Protein AF-A0A920FQA8-F1 (afdb_monomer_lite)

Sequence (94 aa):
MTVFRDQQFSSDMQNPIEKRIKDVLFLRDFQFAEDQGPNRHSIRPDQYLEINNFYTATVYEKGAEFIRMLSNYIGEKKFKKSTNFFLKNMMVKQ

Radius of gyration: 15.17 Å; chains: 1; bounding box: 36×28×40 Å

Structure (mmCIF, N/CA/C/O backbone):
data_AF-A0A920FQA8-F1
#
_entry.id   AF-A0A920FQA8-F1
#
loop_
_atom_site.group_PDB
_atom_site.id
_atom_site.type_symbol
_atom_site.label_atom_id
_atom_site.label_alt_id
_atom_site.label_comp_id
_atom_site.label_asym_id
_atom_site.label_entity_id
_atom_site.label_seq_id
_atom_site.pdbx_PDB_ins_code
_atom_site.Cartn_x
_atom_site.Cartn_y
_atom_site.Cartn_z
_atom_site.occupancy
_atom_site.B_iso_or_equiv
_atom_site.auth_seq_id
_atom_site.auth_comp_id
_atom_site.auth_asym_id
_atom_site.auth_atom_id
_atom_site.pdbx_PDB_model_num
ATOM 1 N N . MET A 1 1 ? 1.603 0.726 4.084 1.00 87.19 1 MET A N 1
ATOM 2 C CA . MET A 1 1 ? 0.703 1.367 5.080 1.00 87.19 1 MET A CA 1
ATOM 3 C C . MET A 1 1 ? 0.616 2.880 4.888 1.00 87.19 1 MET A C 1
ATOM 5 O O . MET A 1 1 ? -0.491 3.385 4.787 1.00 87.19 1 MET A O 1
ATOM 9 N N . THR A 1 2 ? 1.733 3.612 4.818 1.00 95.50 2 THR A N 1
ATOM 10 C CA . THR A 1 2 ? 1.717 5.084 4.676 1.00 95.50 2 THR A CA 1
ATOM 11 C C . THR A 1 2 ? 1.052 5.565 3.385 1.00 95.50 2 THR A C 1
ATOM 13 O O . THR A 1 2 ? 0.149 6.384 3.475 1.00 95.50 2 THR A O 1
ATOM 16 N N . VAL A 1 3 ? 1.389 4.988 2.223 1.00 97.88 3 VAL A N 1
ATOM 17 C CA . VAL A 1 3 ? 0.747 5.331 0.933 1.00 97.88 3 VAL A CA 1
ATOM 18 C C . VAL A 1 3 ? -0.770 5.145 0.988 1.00 97.88 3 VAL A C 1
ATOM 20 O O . VAL A 1 3 ? -1.510 6.050 0.636 1.00 97.88 3 VAL A O 1
ATOM 23 N N . PHE A 1 4 ? -1.261 4.033 1.547 1.00 97.62 4 PHE A N 1
ATOM 24 C CA . PHE A 1 4 ? -2.702 3.839 1.746 1.00 97.62 4 PHE A CA 1
ATOM 25 C C . PHE A 1 4 ? -3.338 4.960 2.588 1.00 97.62 4 PHE A C 1
ATOM 27 O O . PHE A 1 4 ? -4.422 5.431 2.259 1.00 97.62 4 PHE A O 1
ATOM 34 N N . ARG A 1 5 ? -2.675 5.418 3.660 1.00 96.19 5 ARG A N 1
ATOM 35 C CA . ARG A 1 5 ? -3.187 6.527 4.487 1.00 96.19 5 ARG A CA 1
ATOM 36 C C . ARG A 1 5 ? -3.205 7.844 3.726 1.00 96.19 5 ARG A C 1
ATOM 38 O O . ARG A 1 5 ? -4.171 8.578 3.872 1.00 96.19 5 ARG A O 1
ATOM 45 N N . ASP A 1 6 ? -2.176 8.120 2.934 1.00 97.62 6 ASP A N 1
ATOM 46 C CA . ASP A 1 6 ? -2.125 9.307 2.079 1.00 97.62 6 ASP A CA 1
ATOM 47 C C . ASP A 1 6 ? -3.216 9.278 0.997 1.00 97.62 6 ASP A C 1
ATOM 49 O O . ASP A 1 6 ? -3.910 10.268 0.783 1.00 97.62 6 ASP A O 1
ATOM 53 N N . GLN A 1 7 ? -3.468 8.1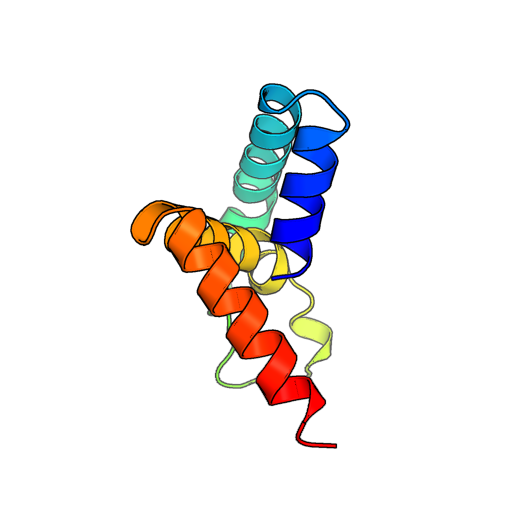11 0.395 1.00 97.88 7 GLN A N 1
ATOM 54 C CA . GLN A 1 7 ? -4.574 7.922 -0.542 1.00 97.88 7 GLN A CA 1
ATOM 55 C C . GLN A 1 7 ? -5.934 8.178 0.124 1.00 97.88 7 GLN A C 1
ATOM 57 O O . GLN A 1 7 ? -6.793 8.810 -0.483 1.00 97.88 7 GLN A O 1
ATOM 62 N N . GLN A 1 8 ? -6.150 7.702 1.358 1.00 96.62 8 GLN A N 1
ATOM 63 C CA . GLN A 1 8 ? -7.377 7.990 2.117 1.00 96.62 8 GLN A CA 1
ATOM 64 C C . GLN A 1 8 ? -7.487 9.472 2.483 1.00 96.62 8 GLN A C 1
ATOM 66 O O . GLN A 1 8 ? -8.510 10.080 2.205 1.00 96.62 8 GLN A O 1
ATOM 71 N N . PHE A 1 9 ? -6.416 10.078 2.994 1.00 97.06 9 PHE A N 1
ATOM 72 C CA . PHE A 1 9 ? -6.386 11.506 3.298 1.00 97.06 9 PHE A CA 1
ATOM 73 C C . PHE A 1 9 ? -6.696 12.362 2.062 1.00 97.06 9 PHE A C 1
ATOM 75 O O . PHE A 1 9 ? -7.571 13.219 2.105 1.00 97.06 9 PHE A O 1
ATOM 82 N N . SER A 1 10 ? -6.038 12.089 0.936 1.00 97.56 10 SER A N 1
ATOM 83 C CA . SER A 1 10 ? -6.286 12.781 -0.332 1.00 97.56 10 SER A CA 1
ATOM 84 C C . SER A 1 10 ? -7.720 12.578 -0.824 1.00 97.56 10 SER A C 1
ATOM 86 O O . SER A 1 10 ? -8.333 13.511 -1.328 1.00 97.56 10 SER A O 1
ATOM 88 N N . SER A 1 11 ? -8.266 11.370 -0.659 1.00 97.19 11 SER A N 1
ATOM 89 C CA . SER A 1 11 ? -9.656 11.047 -0.992 1.00 97.19 11 SER A CA 1
ATOM 90 C C . SER A 1 11 ? -10.658 11.825 -0.132 1.00 97.19 11 SER A C 1
ATOM 92 O O . SER A 1 11 ? -11.716 12.180 -0.641 1.00 97.19 11 SER A O 1
ATOM 94 N N . ASP A 1 12 ? -10.332 12.090 1.137 1.00 96.75 12 ASP A N 1
ATOM 95 C CA . ASP A 1 12 ? -11.168 12.863 2.063 1.00 96.75 12 ASP A CA 1
ATOM 96 C C . ASP A 1 12 ? -11.061 14.379 1.818 1.00 96.75 12 ASP A C 1
ATOM 98 O O . ASP A 1 12 ? -12.030 15.110 2.007 1.00 96.75 12 ASP A O 1
ATOM 102 N N . MET A 1 13 ? -9.882 14.864 1.414 1.00 97.50 13 MET A N 1
ATOM 103 C CA . MET A 1 13 ? -9.626 16.290 1.153 1.00 97.50 13 MET A CA 1
ATOM 104 C C . MET A 1 13 ? -10.068 16.746 -0.242 1.00 97.50 13 MET A C 1
ATOM 106 O O . MET A 1 13 ? -10.219 17.944 -0.482 1.00 97.50 13 MET A O 1
ATOM 110 N N . GLN A 1 14 ? -10.207 15.815 -1.183 1.00 93.81 14 GLN A N 1
ATOM 111 C CA . GLN A 1 14 ? -10.500 16.095 -2.588 1.00 93.81 14 GLN A CA 1
ATOM 112 C C . GLN A 1 14 ? -11.692 15.255 -3.065 1.00 93.81 14 GLN A C 1
ATOM 114 O O . GLN A 1 14 ? -12.582 14.905 -2.294 1.00 93.81 14 GLN A O 1
ATOM 119 N N . ASN A 1 15 ? -11.747 14.953 -4.365 1.00 96.94 15 ASN A N 1
ATOM 120 C CA . ASN A 1 15 ? -12.758 14.073 -4.922 1.00 96.94 15 ASN A CA 1
ATOM 121 C C . ASN A 1 15 ? -12.329 12.595 -4.772 1.00 96.94 15 ASN A C 1
ATOM 123 O O . ASN A 1 15 ? -11.321 12.190 -5.366 1.00 96.94 15 ASN A O 1
ATOM 127 N N . PRO A 1 16 ? -13.100 11.761 -4.051 1.00 96.62 16 PRO A N 1
ATOM 128 C CA . PRO A 1 16 ? -12.735 10.369 -3.792 1.00 96.62 16 PRO A CA 1
ATOM 129 C C . PRO A 1 16 ? -12.711 9.501 -5.059 1.00 96.62 16 PRO A C 1
ATOM 131 O O . PRO A 1 16 ? -11.883 8.597 -5.184 1.00 96.62 16 PRO A O 1
ATOM 134 N N . ILE A 1 17 ? -13.597 9.781 -6.021 1.00 97.94 17 ILE A N 1
ATOM 135 C CA . ILE A 1 17 ? -13.683 9.036 -7.283 1.00 97.94 17 ILE A CA 1
ATOM 136 C C . ILE A 1 17 ? -12.464 9.354 -8.146 1.00 97.94 17 ILE A C 1
ATOM 138 O O . ILE A 1 17 ? -11.798 8.442 -8.632 1.00 97.94 17 ILE A O 1
ATOM 142 N N . GLU A 1 18 ? -12.138 10.637 -8.297 1.00 97.88 18 GLU A N 1
ATOM 143 C CA . GLU A 1 18 ? -10.984 11.069 -9.084 1.00 97.88 18 GLU A CA 1
ATOM 144 C C . GLU A 1 18 ? -9.675 10.524 -8.504 1.00 97.88 18 GLU A C 1
ATOM 146 O O . GLU A 1 18 ? -8.865 9.956 -9.241 1.00 97.88 18 GLU A O 1
ATOM 151 N N . LYS A 1 19 ? -9.485 10.630 -7.180 1.00 97.44 19 LYS A N 1
ATOM 152 C CA . LYS A 1 19 ? -8.302 10.080 -6.510 1.00 97.44 19 LYS A CA 1
ATOM 153 C C . LYS A 1 19 ? -8.186 8.579 -6.761 1.00 97.44 19 LYS A C 1
ATOM 155 O O . LYS A 1 19 ? -7.122 8.108 -7.163 1.00 97.44 19 LYS A O 1
ATOM 160 N N . ARG A 1 20 ? -9.288 7.833 -6.615 1.00 98.06 20 ARG A N 1
ATOM 161 C CA . ARG A 1 20 ? -9.273 6.388 -6.854 1.00 98.06 20 ARG A CA 1
ATOM 162 C C . ARG A 1 20 ? -8.944 6.037 -8.305 1.00 98.06 20 ARG A C 1
ATOM 164 O O . ARG A 1 20 ? -8.186 5.095 -8.523 1.00 98.06 20 ARG A O 1
ATOM 171 N N . ILE A 1 21 ? -9.484 6.771 -9.280 1.00 98.31 21 ILE A N 1
ATOM 172 C CA . ILE A 1 21 ? -9.173 6.563 -10.702 1.00 98.31 21 ILE A CA 1
ATOM 173 C C . ILE A 1 21 ? -7.679 6.778 -10.953 1.00 98.31 21 ILE A C 1
ATOM 175 O O . ILE A 1 21 ? -7.047 5.915 -11.558 1.00 98.31 21 ILE A O 1
ATOM 179 N N . LYS A 1 22 ? -7.102 7.876 -10.449 1.00 98.00 22 LYS A N 1
ATOM 180 C CA . LYS A 1 22 ? -5.670 8.175 -10.611 1.00 98.00 22 LYS A CA 1
ATOM 181 C C . LYS A 1 22 ? -4.781 7.074 -10.032 1.00 98.00 22 LYS A C 1
ATOM 183 O O . LYS A 1 22 ? -3.867 6.627 -10.716 1.00 98.00 22 LYS A O 1
ATOM 188 N N . ASP A 1 23 ? -5.090 6.594 -8.828 1.00 98.00 23 ASP A N 1
ATOM 189 C CA . ASP A 1 23 ? -4.324 5.519 -8.181 1.00 98.00 23 ASP A CA 1
ATOM 190 C C . ASP A 1 23 ? -4.370 4.215 -8.996 1.00 98.00 23 ASP A C 1
ATOM 192 O O . ASP A 1 23 ? -3.351 3.552 -9.184 1.00 98.00 23 ASP A O 1
ATOM 196 N N . VAL A 1 24 ? -5.547 3.851 -9.523 1.00 98.31 24 VAL A N 1
ATOM 197 C CA . VAL A 1 24 ? -5.712 2.634 -10.338 1.00 98.31 24 VAL A CA 1
ATOM 198 C C . VAL A 1 24 ? -5.011 2.754 -11.688 1.00 98.31 24 VAL A C 1
ATOM 200 O O . VAL A 1 24 ? -4.420 1.774 -12.141 1.00 98.31 24 VAL A O 1
ATOM 203 N N . LEU A 1 25 ? -5.078 3.919 -12.338 1.00 98.38 25 LEU A N 1
ATOM 204 C CA . LEU A 1 25 ? -4.369 4.158 -13.596 1.00 98.38 25 LEU A CA 1
ATOM 205 C C . LEU A 1 25 ? -2.859 4.044 -13.389 1.00 98.38 25 LEU A C 1
ATOM 207 O O . LEU A 1 25 ? -2.216 3.273 -14.090 1.00 98.38 25 LEU A O 1
ATOM 211 N N . PHE A 1 26 ? -2.316 4.690 -12.354 1.00 97.56 26 PHE A N 1
ATOM 212 C CA . PHE A 1 26 ? -0.891 4.588 -12.040 1.00 97.56 26 PHE A CA 1
ATOM 213 C C . PHE A 1 26 ? -0.455 3.137 -11.776 1.00 97.56 26 PHE A C 1
ATOM 215 O O . PHE A 1 26 ? 0.564 2.683 -12.297 1.00 97.56 26 PHE A O 1
ATOM 222 N N . LEU A 1 27 ? -1.245 2.375 -11.011 1.00 97.75 27 LEU A N 1
ATOM 223 C CA . LEU A 1 27 ? -0.969 0.959 -10.762 1.00 97.75 27 LEU A CA 1
ATOM 224 C C . LEU A 1 27 ? -0.932 0.147 -12.070 1.00 97.75 27 LEU A C 1
ATOM 226 O O . LEU A 1 27 ? -0.047 -0.685 -12.262 1.00 97.75 27 LEU A O 1
ATOM 230 N N . ARG A 1 28 ? -1.875 0.394 -12.982 1.00 98.00 28 ARG A N 1
ATOM 231 C CA . ARG A 1 28 ? -1.941 -0.297 -14.276 1.00 98.00 28 ARG A CA 1
ATOM 232 C C . ARG A 1 28 ? -0.798 0.078 -15.211 1.00 98.00 28 ARG A C 1
ATOM 234 O O . ARG A 1 28 ? -0.276 -0.805 -15.882 1.00 98.00 28 ARG A O 1
ATOM 241 N N . ASP A 1 29 ? -0.418 1.348 -15.243 1.00 97.12 29 ASP A N 1
ATOM 242 C CA . ASP A 1 29 ? 0.582 1.848 -16.186 1.00 97.12 29 ASP A CA 1
ATOM 243 C C . ASP A 1 29 ? 2.005 1.478 -15.751 1.00 97.12 29 ASP A C 1
ATOM 245 O O . ASP A 1 29 ? 2.824 1.073 -16.574 1.00 97.12 29 ASP A O 1
ATOM 249 N N . PHE A 1 30 ? 2.298 1.570 -14.450 1.00 96.81 30 PHE A N 1
ATOM 250 C CA . PHE A 1 30 ? 3.657 1.390 -13.935 1.00 96.81 30 PHE A CA 1
ATOM 251 C C . PHE A 1 30 ? 3.837 0.069 -13.196 1.00 96.81 30 PHE A C 1
ATOM 253 O O . PHE A 1 30 ? 4.748 -0.703 -13.494 1.00 96.81 30 PHE A O 1
ATOM 260 N N . GLN A 1 31 ? 2.963 -0.221 -12.233 1.00 97.94 31 GLN A N 1
ATOM 261 C CA . GLN A 1 31 ? 3.169 -1.364 -11.349 1.00 97.94 31 GLN A CA 1
ATOM 262 C C . GLN A 1 31 ? 2.946 -2.696 -12.079 1.00 97.94 31 GLN A C 1
ATOM 264 O O . GLN A 1 31 ? 3.721 -3.629 -11.890 1.00 97.94 31 GLN A O 1
ATOM 269 N N . PHE A 1 32 ? 1.944 -2.793 -12.958 1.00 98.06 32 PHE A N 1
ATOM 270 C CA . PHE A 1 32 ? 1.699 -4.033 -13.709 1.00 98.06 32 PHE A CA 1
ATOM 271 C C . PHE A 1 32 ? 2.833 -4.354 -14.686 1.00 98.06 32 PHE A C 1
ATOM 273 O O . PHE A 1 32 ? 3.172 -5.525 -14.852 1.00 98.06 32 PHE A O 1
ATOM 280 N N . ALA A 1 33 ? 3.441 -3.335 -15.299 1.00 97.00 33 ALA A N 1
ATOM 281 C CA . ALA A 1 33 ? 4.613 -3.519 -16.146 1.00 97.00 33 ALA A CA 1
ATOM 282 C C . ALA A 1 33 ? 5.811 -4.053 -15.337 1.00 97.00 33 ALA A C 1
ATOM 284 O O . ALA 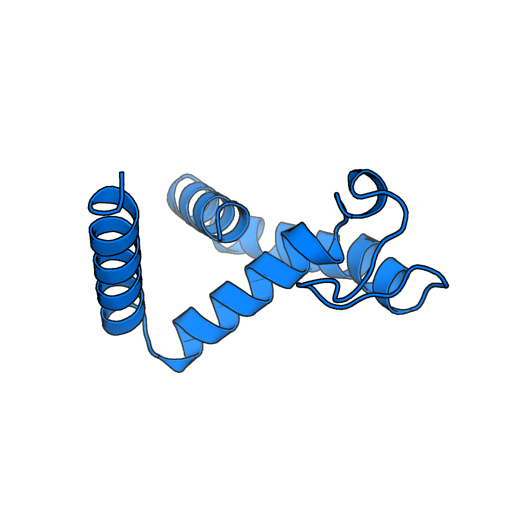A 1 33 ? 6.492 -4.976 -15.781 1.00 97.00 33 ALA A O 1
ATOM 285 N N . GLU A 1 34 ? 6.032 -3.530 -14.126 1.00 96.31 34 GLU A N 1
ATOM 286 C CA . GLU A 1 34 ? 7.082 -4.002 -13.213 1.00 96.31 34 GLU A CA 1
ATOM 287 C C . GLU A 1 34 ? 6.869 -5.466 -12.785 1.00 96.31 34 GLU A C 1
ATOM 289 O O . GLU A 1 34 ? 7.794 -6.274 -12.866 1.00 96.31 34 GLU A O 1
ATOM 294 N N . ASP A 1 35 ? 5.639 -5.837 -12.415 1.00 96.88 35 ASP A N 1
ATOM 295 C CA . ASP A 1 35 ? 5.267 -7.209 -12.028 1.00 96.88 35 ASP A CA 1
ATOM 296 C C . ASP A 1 35 ? 5.427 -8.233 -13.168 1.00 96.88 35 ASP A C 1
ATOM 298 O O . ASP A 1 35 ? 5.598 -9.429 -12.915 1.00 96.88 35 ASP A O 1
ATOM 302 N N . GLN A 1 36 ? 5.355 -7.786 -14.423 1.00 97.00 36 GLN A N 1
ATOM 303 C CA . GLN A 1 36 ? 5.562 -8.620 -15.613 1.00 97.00 36 GLN A CA 1
ATOM 304 C C . GLN A 1 36 ? 7.015 -8.586 -16.111 1.00 97.00 36 GLN A C 1
ATOM 306 O O . GLN A 1 36 ? 7.377 -9.320 -17.032 1.00 97.00 36 GLN A O 1
ATOM 311 N N . GLY A 1 37 ? 7.855 -7.752 -15.500 1.00 93.50 37 GLY A N 1
ATOM 312 C CA . GLY A 1 37 ? 9.231 -7.531 -15.903 1.00 93.50 37 GLY A CA 1
ATOM 313 C C . GLY A 1 37 ? 10.247 -8.499 -15.279 1.00 93.50 37 GLY A C 1
ATOM 314 O O . GLY A 1 37 ? 9.919 -9.384 -14.476 1.00 93.50 37 GLY A O 1
ATOM 315 N N . PRO A 1 38 ? 11.535 -8.321 -15.623 1.00 92.69 38 PRO A N 1
ATOM 316 C CA . PRO A 1 38 ? 12.637 -9.068 -15.016 1.00 92.69 38 PRO A CA 1
ATOM 317 C C . PRO A 1 38 ? 12.835 -8.726 -13.531 1.00 92.69 38 PRO A C 1
ATOM 319 O O . PRO A 1 38 ? 13.296 -9.575 -12.776 1.00 92.69 38 PRO A O 1
ATOM 322 N N . ASN A 1 39 ? 12.427 -7.525 -13.108 1.00 88.38 39 ASN A N 1
ATOM 323 C CA . ASN A 1 39 ? 12.520 -7.046 -11.727 1.00 88.38 39 ASN A CA 1
ATOM 324 C C . ASN A 1 39 ? 11.266 -7.357 -10.894 1.00 88.38 39 ASN A C 1
ATOM 326 O O . ASN A 1 39 ? 11.057 -6.737 -9.856 1.00 88.38 39 ASN A O 1
ATOM 330 N N . ARG A 1 40 ? 10.412 -8.293 -11.326 1.00 93.75 40 ARG A N 1
ATOM 331 C CA . ARG A 1 40 ? 9.227 -8.682 -10.552 1.00 93.75 40 ARG A CA 1
ATOM 332 C C . ARG A 1 40 ? 9.629 -9.203 -9.171 1.00 93.75 40 ARG A C 1
ATOM 334 O O . ARG A 1 40 ? 10.522 -10.043 -9.043 1.00 93.75 40 ARG A O 1
ATOM 341 N N . HIS A 1 41 ? 8.938 -8.747 -8.136 1.00 94.81 41 HIS A N 1
ATOM 342 C CA . HIS A 1 41 ? 9.182 -9.181 -6.764 1.00 94.81 41 HIS A CA 1
ATOM 343 C C . HIS A 1 41 ? 7.894 -9.110 -5.930 1.00 94.81 41 HIS A C 1
ATOM 345 O O . HIS A 1 41 ? 6.887 -8.536 -6.338 1.00 94.81 41 HIS A O 1
ATOM 351 N N . SER A 1 42 ? 7.887 -9.721 -4.745 1.00 95.12 42 SER A N 1
ATOM 352 C CA . SER A 1 42 ? 6.770 -9.591 -3.801 1.00 95.12 42 SER A CA 1
ATOM 353 C C . SER A 1 42 ? 6.766 -8.200 -3.145 1.00 95.12 42 SER A C 1
ATOM 355 O O . SER A 1 42 ? 7.794 -7.526 -3.075 1.00 95.12 42 SER A O 1
ATOM 357 N N . ILE A 1 43 ? 5.619 -7.763 -2.606 1.00 95.12 43 ILE A N 1
ATOM 358 C CA . ILE A 1 43 ? 5.511 -6.486 -1.863 1.00 95.12 43 ILE A CA 1
ATOM 359 C C . ILE A 1 43 ? 6.402 -6.442 -0.608 1.00 95.12 43 ILE A C 1
ATOM 361 O O . ILE A 1 43 ? 6.692 -5.370 -0.084 1.00 95.12 43 ILE A O 1
ATOM 365 N N . ARG A 1 44 ? 6.816 -7.616 -0.118 1.00 94.25 44 ARG A N 1
ATOM 366 C CA . ARG A 1 44 ? 7.806 -7.801 0.940 1.00 94.25 44 ARG A CA 1
ATOM 367 C C . ARG A 1 44 ? 8.916 -8.700 0.381 1.00 94.25 44 ARG A C 1
ATOM 369 O O . ARG A 1 44 ? 8.793 -9.916 0.531 1.00 94.25 44 ARG A O 1
ATOM 376 N N . PRO A 1 45 ? 9.941 -8.121 -0.267 1.00 89.62 45 PRO A N 1
ATOM 377 C CA . PRO A 1 45 ? 11.023 -8.882 -0.880 1.00 89.62 45 PRO A CA 1
ATOM 378 C C . PRO A 1 45 ? 11.693 -9.799 0.143 1.00 89.62 45 PRO A C 1
ATOM 380 O O . PRO A 1 45 ? 12.024 -9.358 1.243 1.00 89.62 45 PRO A O 1
ATOM 383 N N . ASP A 1 46 ? 11.890 -11.067 -0.213 1.00 84.50 46 ASP A N 1
ATOM 384 C CA . ASP A 1 46 ? 12.521 -12.034 0.691 1.00 84.50 46 ASP A CA 1
ATOM 385 C C . ASP A 1 46 ? 14.059 -11.940 0.649 1.00 84.50 46 ASP A C 1
ATOM 387 O O . ASP A 1 46 ? 14.721 -12.267 1.633 1.00 84.50 46 ASP A O 1
ATOM 391 N N . GLN A 1 47 ? 14.633 -11.475 -0.470 1.00 81.81 47 GLN A N 1
ATOM 392 C CA . GLN A 1 47 ? 16.077 -11.317 -0.677 1.00 81.81 47 GLN A CA 1
ATOM 393 C C . GLN A 1 47 ? 16.379 -10.119 -1.585 1.00 81.81 47 GLN A C 1
ATOM 395 O O . GLN A 1 47 ? 15.658 -9.865 -2.549 1.00 81.81 47 GLN A O 1
ATOM 400 N N . TYR A 1 48 ? 17.466 -9.405 -1.294 1.00 82.81 48 TYR A N 1
ATOM 401 C CA . TYR A 1 48 ? 17.978 -8.309 -2.114 1.00 82.81 48 TYR A CA 1
ATOM 402 C C . TYR A 1 48 ? 19.494 -8.180 -1.951 1.00 82.81 48 TYR A C 1
ATOM 404 O O . TYR A 1 48 ? 20.026 -8.406 -0.866 1.00 82.81 48 TYR A O 1
ATOM 412 N N . LEU A 1 49 ? 20.185 -7.803 -3.030 1.00 83.56 49 LEU A N 1
ATOM 413 C CA . LEU A 1 49 ? 21.605 -7.432 -2.975 1.00 83.56 49 LEU A CA 1
ATOM 414 C C . LEU A 1 49 ? 21.774 -5.973 -2.539 1.00 83.56 49 LEU A C 1
ATOM 416 O O . LEU A 1 49 ? 22.641 -5.660 -1.731 1.00 83.56 49 LEU A O 1
ATOM 420 N N . GLU A 1 50 ? 20.902 -5.091 -3.028 1.00 90.44 50 GLU A N 1
ATOM 421 C CA . GLU A 1 50 ? 20.897 -3.670 -2.694 1.00 90.44 50 GLU A CA 1
ATOM 422 C C . GLU A 1 50 ? 19.466 -3.213 -2.390 1.00 90.44 50 GLU A C 1
ATOM 424 O O . GLU A 1 50 ? 18.570 -3.346 -3.224 1.00 90.44 50 GLU A O 1
ATOM 429 N N . ILE A 1 51 ? 19.252 -2.668 -1.188 1.00 89.06 51 ILE A N 1
ATOM 430 C CA . ILE A 1 51 ? 17.923 -2.251 -0.711 1.00 89.06 51 ILE A CA 1
ATOM 431 C C . ILE A 1 51 ? 17.345 -1.081 -1.518 1.00 89.06 51 ILE A C 1
ATOM 433 O O . ILE A 1 51 ? 16.130 -0.973 -1.669 1.00 89.06 51 ILE A O 1
ATOM 437 N N . ASN A 1 52 ? 18.206 -0.232 -2.084 1.00 91.00 52 ASN A N 1
ATOM 438 C CA . ASN A 1 52 ? 17.787 0.941 -2.850 1.00 91.00 52 ASN A CA 1
ATOM 439 C C . ASN A 1 52 ? 17.005 0.573 -4.119 1.00 91.00 52 ASN A C 1
ATOM 441 O O . ASN A 1 52 ? 16.178 1.354 -4.580 1.00 91.00 52 ASN A O 1
ATOM 445 N N . ASN A 1 53 ? 17.188 -0.644 -4.635 1.00 90.00 53 ASN A N 1
ATOM 446 C CA . ASN A 1 53 ? 16.459 -1.131 -5.804 1.00 90.00 53 ASN A CA 1
ATOM 447 C C . ASN A 1 53 ? 15.004 -1.523 -5.497 1.00 90.00 53 ASN A C 1
ATOM 449 O O . ASN A 1 53 ? 14.274 -1.880 -6.414 1.00 90.00 53 ASN A O 1
ATOM 453 N N . PHE A 1 54 ? 14.572 -1.457 -4.232 1.00 92.50 54 PHE A N 1
ATOM 454 C CA . PHE A 1 54 ? 13.228 -1.853 -3.793 1.00 92.50 54 PHE A CA 1
ATOM 455 C C . PHE A 1 54 ? 12.353 -0.672 -3.359 1.00 92.50 54 PHE A C 1
ATOM 457 O O . PHE A 1 54 ? 11.273 -0.864 -2.799 1.00 92.50 54 PHE A O 1
A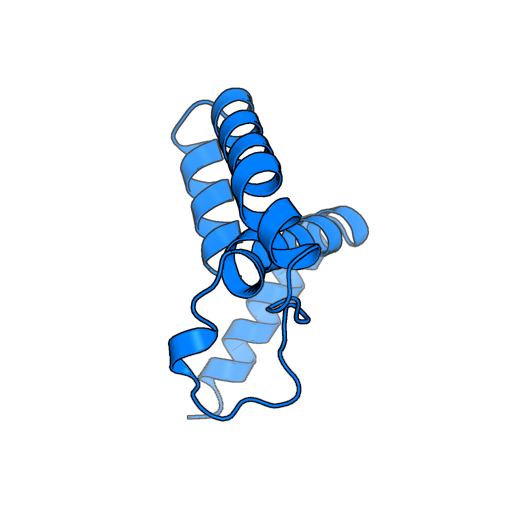TOM 464 N N . TYR A 1 55 ? 12.767 0.556 -3.679 1.00 92.69 55 TYR A N 1
ATOM 465 C CA . TYR A 1 55 ? 11.885 1.724 -3.651 1.00 92.69 55 TYR A CA 1
ATOM 466 C C . TYR A 1 55 ? 11.001 1.755 -4.910 1.00 92.69 55 TYR A C 1
ATOM 468 O O . TYR A 1 55 ? 11.122 2.641 -5.751 1.00 92.69 55 TYR A O 1
ATOM 476 N N . THR A 1 56 ? 10.139 0.748 -5.061 1.00 95.88 56 THR A N 1
ATOM 477 C CA . THR A 1 56 ? 9.427 0.449 -6.315 1.00 95.88 56 THR A CA 1
ATOM 478 C C . THR A 1 56 ? 7.912 0.604 -6.211 1.00 95.88 56 THR A C 1
ATOM 480 O O . THR A 1 56 ? 7.335 0.613 -5.117 1.00 95.88 56 THR A O 1
ATOM 483 N N . ALA A 1 57 ? 7.236 0.667 -7.364 1.00 96.75 57 ALA A N 1
ATOM 484 C CA . ALA A 1 57 ? 5.775 0.735 -7.422 1.00 96.75 57 ALA A CA 1
ATOM 485 C C . ALA A 1 57 ? 5.120 -0.500 -6.774 1.00 96.75 57 ALA A C 1
ATOM 487 O O . ALA A 1 57 ? 4.050 -0.402 -6.170 1.00 96.75 57 ALA A O 1
ATOM 488 N N . THR A 1 58 ? 5.780 -1.657 -6.824 1.00 97.31 58 THR A N 1
ATOM 489 C CA . THR A 1 58 ? 5.318 -2.872 -6.150 1.00 97.31 58 THR A CA 1
ATOM 490 C C . THR A 1 58 ? 5.342 -2.743 -4.624 1.00 97.31 58 THR A C 1
ATOM 492 O O . THR A 1 58 ? 4.365 -3.113 -3.968 1.00 97.31 58 THR A O 1
ATOM 495 N N . VAL A 1 59 ? 6.401 -2.186 -4.023 1.00 97.06 59 VAL A N 1
ATOM 496 C CA . VAL A 1 59 ? 6.445 -1.997 -2.557 1.00 97.06 59 VAL A CA 1
ATOM 497 C C . VAL A 1 59 ? 5.448 -0.926 -2.107 1.00 97.06 59 VAL A C 1
ATOM 499 O O . VAL A 1 59 ? 4.761 -1.100 -1.095 1.00 97.06 59 VAL A O 1
ATOM 502 N N . TYR A 1 60 ? 5.333 0.166 -2.863 1.00 97.25 60 TYR A N 1
ATOM 503 C CA . TYR A 1 60 ? 4.521 1.316 -2.473 1.00 97.25 60 TYR A CA 1
ATOM 504 C C . TYR A 1 60 ? 3.047 1.185 -2.864 1.00 97.25 60 TYR A C 1
ATOM 506 O O . TYR A 1 60 ? 2.186 1.106 -1.982 1.00 97.25 60 TYR A O 1
ATOM 514 N N . GLU A 1 61 ? 2.748 1.127 -4.160 1.00 97.94 61 GLU A N 1
ATOM 515 C CA . GLU A 1 61 ? 1.381 1.214 -4.683 1.00 97.94 61 GLU A CA 1
ATOM 516 C C . GLU A 1 61 ? 0.637 -0.112 -4.550 1.00 97.94 61 GLU A C 1
ATOM 518 O O . GLU A 1 61 ? -0.437 -0.171 -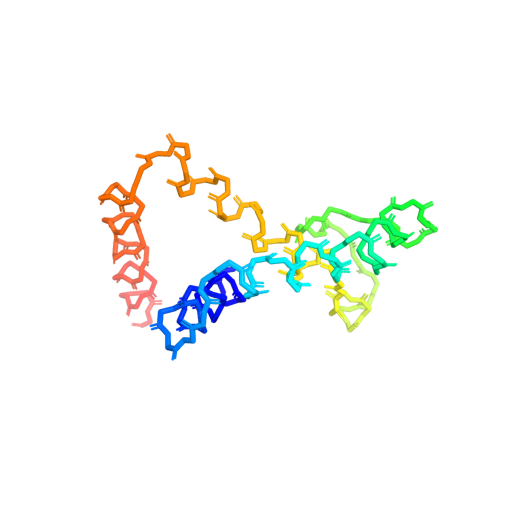3.948 1.00 97.94 61 GLU A O 1
ATOM 523 N N . LYS A 1 62 ? 1.239 -1.223 -4.991 1.00 98.25 62 LYS A N 1
ATOM 524 C CA . LYS A 1 62 ? 0.636 -2.550 -4.774 1.00 98.25 62 LYS A CA 1
ATOM 525 C C . LYS A 1 62 ? 0.591 -2.907 -3.289 1.00 98.25 62 LYS A C 1
ATOM 527 O O . LYS A 1 62 ? -0.386 -3.492 -2.819 1.00 98.25 62 LYS A O 1
ATOM 532 N N . GLY A 1 63 ? 1.597 -2.491 -2.518 1.00 97.94 63 GLY A N 1
ATOM 533 C CA . GLY A 1 63 ? 1.565 -2.571 -1.060 1.00 97.94 63 GLY A CA 1
ATOM 534 C C . GLY A 1 63 ? 0.389 -1.799 -0.443 1.00 97.94 63 GLY A C 1
ATOM 535 O O . GLY A 1 63 ? -0.233 -2.284 0.504 1.00 97.94 63 GLY A O 1
ATOM 536 N N . ALA A 1 64 ? 0.034 -0.624 -0.970 1.00 98.38 64 ALA A N 1
ATOM 537 C CA . ALA A 1 64 ? -1.145 0.125 -0.532 1.00 98.38 64 ALA A CA 1
ATOM 538 C C . ALA A 1 64 ? -2.454 -0.599 -0.874 1.00 98.38 64 ALA A C 1
ATOM 540 O O . ALA A 1 64 ? -3.339 -0.689 -0.020 1.00 98.38 64 ALA A O 1
ATOM 541 N N . GLU A 1 65 ? -2.554 -1.184 -2.066 1.00 98.38 65 GLU A N 1
ATOM 542 C CA . GLU A 1 65 ? -3.722 -1.968 -2.480 1.00 98.38 65 GLU A CA 1
ATOM 543 C C . GLU A 1 65 ? -3.904 -3.241 -1.647 1.00 98.38 65 GLU A C 1
ATOM 545 O O . GLU A 1 65 ? -5.030 -3.587 -1.287 1.00 98.38 65 GLU A O 1
ATOM 550 N N . PHE A 1 66 ? -2.814 -3.892 -1.232 1.00 97.62 66 PHE A N 1
ATOM 551 C CA . PHE A 1 66 ? -2.885 -5.003 -0.282 1.00 97.62 66 PHE A CA 1
ATOM 552 C C . PHE A 1 66 ? -3.490 -4.567 1.063 1.00 97.62 66 PHE A C 1
ATOM 554 O O . PHE A 1 66 ? -4.373 -5.234 1.607 1.00 97.62 66 PHE A O 1
ATOM 561 N N . ILE A 1 67 ? -3.074 -3.410 1.588 1.00 97.50 67 ILE A N 1
ATOM 562 C CA . ILE A 1 67 ? -3.649 -2.843 2.816 1.00 97.50 67 ILE A CA 1
ATOM 563 C C . ILE A 1 67 ? -5.125 -2.463 2.617 1.00 97.50 67 ILE A C 1
ATOM 565 O O . ILE A 1 67 ? -5.943 -2.731 3.498 1.00 97.50 67 ILE A O 1
ATOM 569 N N . ARG A 1 68 ? -5.488 -1.892 1.461 1.00 97.69 68 ARG A N 1
ATOM 570 C CA . ARG A 1 68 ? -6.879 -1.580 1.096 1.00 97.69 68 ARG A CA 1
ATOM 571 C C . ARG A 1 68 ? -7.744 -2.836 1.073 1.00 97.69 68 ARG A C 1
ATOM 573 O O . ARG A 1 68 ? -8.828 -2.838 1.649 1.00 97.69 68 ARG A O 1
ATOM 580 N N . MET A 1 69 ? -7.251 -3.912 0.463 1.00 98.12 69 MET A N 1
ATOM 581 C CA . MET A 1 69 ? -7.923 -5.208 0.438 1.00 98.12 69 MET A CA 1
ATOM 582 C C . MET A 1 69 ? -8.142 -5.744 1.856 1.00 98.12 69 MET A C 1
ATOM 584 O O . MET A 1 69 ? -9.254 -6.157 2.176 1.00 98.12 69 MET A O 1
ATOM 588 N N . LEU A 1 70 ? -7.130 -5.677 2.729 1.00 96.94 70 LEU A N 1
ATOM 589 C CA . LEU A 1 70 ? -7.278 -6.068 4.134 1.00 96.94 70 LEU A CA 1
ATOM 590 C C . LEU A 1 70 ? -8.333 -5.226 4.859 1.00 96.94 70 LEU A C 1
ATOM 592 O O . LEU A 1 70 ? -9.173 -5.794 5.553 1.00 96.94 70 LEU A O 1
ATOM 596 N N . SER A 1 71 ? -8.314 -3.900 4.683 1.00 97.31 71 SER A N 1
ATOM 597 C CA . SER A 1 71 ? -9.311 -2.989 5.264 1.00 97.31 71 SER A CA 1
ATOM 598 C C . SER A 1 71 ? -10.730 -3.346 4.819 1.00 97.31 71 SER A C 1
ATOM 600 O O . SER A 1 71 ? -11.626 -3.464 5.655 1.00 97.31 71 SER A O 1
ATOM 602 N N . ASN A 1 72 ? -10.922 -3.609 3.524 1.00 97.19 72 ASN A N 1
ATOM 603 C CA . ASN A 1 72 ? -12.211 -4.014 2.965 1.00 97.19 72 ASN A CA 1
ATOM 604 C C . ASN A 1 72 ? -12.658 -5.385 3.490 1.00 97.19 72 ASN A C 1
ATOM 606 O O . ASN A 1 72 ? -13.829 -5.568 3.806 1.00 97.19 72 ASN A O 1
ATOM 610 N N . TYR A 1 73 ? -11.727 -6.333 3.616 1.00 98.00 73 TYR A N 1
ATOM 611 C CA . TYR A 1 73 ? -12.018 -7.694 4.057 1.00 98.00 73 TYR A CA 1
ATOM 612 C C . TYR A 1 73 ? -12.465 -7.760 5.524 1.00 98.00 73 TYR A C 1
ATOM 614 O O . TYR A 1 73 ? -13.427 -8.451 5.852 1.00 98.00 73 TYR A O 1
ATOM 622 N N . ILE A 1 74 ? -11.790 -7.035 6.424 1.00 97.50 74 ILE A N 1
ATOM 623 C CA . ILE A 1 74 ? -12.130 -7.055 7.860 1.00 97.50 74 ILE A CA 1
ATOM 624 C C . ILE A 1 74 ? -13.119 -5.956 8.268 1.00 97.50 74 ILE A C 1
ATOM 626 O O . ILE A 1 74 ? -13.693 -6.023 9.359 1.00 97.50 74 ILE A O 1
ATOM 630 N N . GLY A 1 75 ? -13.318 -4.954 7.414 1.00 97.19 75 GLY A N 1
ATOM 631 C CA . GLY A 1 75 ? -14.144 -3.779 7.660 1.00 97.19 75 GLY A CA 1
ATOM 632 C C . GLY A 1 75 ? -13.437 -2.687 8.471 1.00 97.19 75 GLY A C 1
ATOM 633 O O . GLY A 1 75 ? -12.610 -2.947 9.351 1.00 97.19 75 GLY A O 1
ATOM 634 N N . GLU A 1 76 ? -13.837 -1.440 8.222 1.00 95.06 76 GLU A N 1
ATOM 635 C CA . GLU A 1 76 ? -13.192 -0.224 8.735 1.00 95.06 76 GLU A CA 1
ATOM 636 C C . GLU A 1 76 ? -13.018 -0.215 10.264 1.00 95.06 76 GLU A C 1
ATOM 638 O O . GLU A 1 76 ? -11.929 0.052 10.776 1.00 95.06 76 GLU A O 1
ATOM 643 N N . LYS A 1 77 ? -14.067 -0.572 11.021 1.00 96.75 77 LYS A N 1
ATOM 644 C CA . LYS A 1 77 ? -14.029 -0.574 12.496 1.00 96.75 77 LYS A CA 1
ATOM 645 C C . LYS A 1 77 ? -12.946 -1.508 13.043 1.00 96.75 77 LYS A C 1
ATOM 647 O O . LYS A 1 77 ? -12.209 -1.134 13.959 1.00 96.75 77 LYS A O 1
ATOM 652 N N . LYS A 1 78 ? -12.848 -2.726 12.495 1.00 97.75 78 LYS A N 1
ATOM 653 C CA . LYS A 1 78 ? -11.837 -3.709 12.913 1.00 97.75 78 LYS A CA 1
ATOM 654 C C . LYS A 1 78 ? -10.452 -3.280 12.448 1.00 97.75 78 LYS A C 1
ATOM 656 O O . LYS A 1 78 ? -9.519 -3.352 13.242 1.00 97.75 78 LYS A O 1
ATOM 661 N N . PHE A 1 79 ? -10.335 -2.766 11.224 1.00 96.94 79 PHE A N 1
ATOM 662 C CA . PHE A 1 79 ? -9.079 -2.244 10.696 1.00 96.94 79 PHE A CA 1
ATOM 663 C C . PHE A 1 79 ? -8.511 -1.129 11.580 1.00 96.94 79 PHE A C 1
ATOM 665 O O . PHE A 1 79 ? -7.390 -1.253 12.069 1.00 96.94 79 PHE A O 1
ATOM 672 N N . LYS A 1 80 ? -9.320 -0.119 11.921 1.00 95.12 80 LYS A N 1
ATOM 673 C CA . LYS A 1 80 ? -8.926 0.980 12.815 1.00 95.12 80 LYS A CA 1
ATOM 674 C C . LYS A 1 80 ? -8.494 0.485 14.198 1.00 95.12 80 LYS A C 1
ATOM 676 O O . LYS A 1 80 ? -7.467 0.925 14.716 1.00 95.12 80 LYS A O 1
ATOM 681 N N . LYS A 1 81 ? -9.235 -0.462 14.794 1.00 96.69 81 LYS A N 1
ATOM 682 C CA . LYS A 1 81 ? -8.863 -1.073 16.083 1.00 96.69 81 LYS A CA 1
ATOM 683 C C . LYS A 1 81 ? -7.506 -1.781 15.997 1.00 96.69 81 LYS A C 1
ATOM 685 O O . LYS A 1 81 ? -6.666 -1.578 16.872 1.00 96.69 81 LYS A O 1
ATOM 690 N N . SER 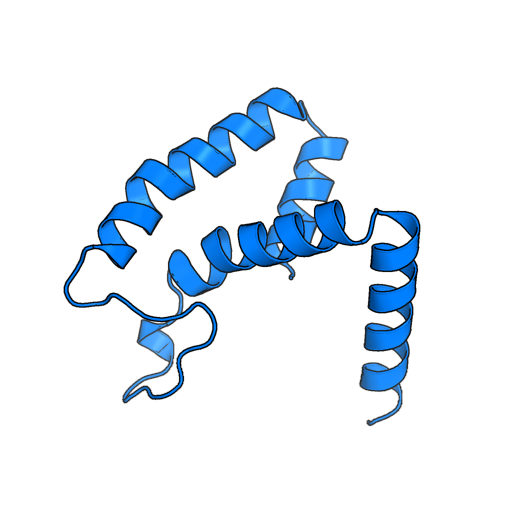A 1 82 ? -7.282 -2.570 14.948 1.00 94.75 82 SER A N 1
ATOM 691 C CA . SER A 1 82 ? -6.019 -3.279 14.722 1.00 94.75 82 SER A CA 1
ATOM 692 C C . SER A 1 82 ? -4.850 -2.321 14.494 1.00 94.75 82 SER A C 1
ATOM 694 O O . SER A 1 82 ? -3.788 -2.517 15.080 1.00 94.75 82 SER A O 1
ATOM 696 N N . THR A 1 83 ? -5.037 -1.249 13.718 1.00 94.12 83 THR A N 1
ATOM 697 C CA . THR A 1 83 ? -4.005 -0.220 13.519 1.00 94.12 83 THR A CA 1
ATOM 698 C C . THR A 1 83 ? -3.645 0.474 14.831 1.00 94.12 83 THR A C 1
ATOM 700 O O . THR A 1 83 ? -2.464 0.614 15.140 1.00 94.12 83 THR A O 1
ATOM 703 N N . ASN A 1 84 ? -4.638 0.854 15.641 1.00 93.69 84 ASN A N 1
ATOM 704 C CA . ASN A 1 84 ? -4.393 1.466 16.950 1.00 93.69 84 ASN A CA 1
ATOM 705 C C . ASN A 1 84 ? -3.624 0.523 17.884 1.00 93.69 84 ASN A C 1
ATOM 707 O O . ASN A 1 84 ? -2.688 0.946 18.561 1.00 93.69 84 ASN A O 1
ATOM 711 N N . PHE A 1 85 ? -3.991 -0.761 17.900 1.00 94.88 85 PHE A N 1
ATOM 712 C CA . PHE A 1 85 ? -3.277 -1.778 18.667 1.00 94.88 85 PHE A CA 1
ATOM 713 C C . PHE A 1 85 ? -1.823 -1.927 18.198 1.00 94.88 85 PHE A C 1
ATOM 715 O O . PHE A 1 85 ? -0.913 -1.944 19.024 1.00 94.88 85 PHE A O 1
ATOM 722 N N . PHE A 1 86 ? -1.588 -1.995 16.887 1.00 91.38 86 PHE A N 1
ATOM 723 C CA . PHE A 1 86 ? -0.247 -2.083 16.311 1.00 91.38 86 PHE A CA 1
ATOM 724 C C . PHE A 1 86 ? 0.633 -0.891 16.715 1.00 91.38 86 PHE A C 1
ATOM 726 O O . PHE A 1 86 ? 1.731 -1.094 17.230 1.00 91.38 86 PHE A O 1
ATOM 733 N N . LEU A 1 87 ? 0.129 0.340 16.558 1.00 89.94 87 LEU A N 1
ATOM 734 C CA . LEU A 1 87 ? 0.866 1.561 16.907 1.00 89.94 87 LEU A CA 1
ATOM 735 C C . LEU A 1 87 ? 1.205 1.614 18.398 1.00 89.94 87 LEU A C 1
ATOM 737 O O . LEU A 1 87 ? 2.350 1.879 18.754 1.00 89.94 87 LEU A O 1
ATOM 741 N N . LYS A 1 88 ? 0.239 1.289 19.266 1.00 92.06 88 LYS A N 1
ATOM 742 C CA . LYS A 1 88 ? 0.464 1.253 20.715 1.00 92.06 88 LYS A CA 1
ATOM 743 C C . LYS A 1 88 ? 1.574 0.267 21.086 1.00 92.06 88 LYS A C 1
ATOM 745 O O . LYS A 1 88 ? 2.448 0.609 21.869 1.00 92.06 88 LYS A O 1
ATOM 750 N N . ASN A 1 89 ? 1.567 -0.939 20.523 1.00 90.56 89 ASN A N 1
ATOM 751 C CA . ASN A 1 89 ? 2.555 -1.960 20.882 1.00 90.56 89 ASN A CA 1
ATOM 752 C C . ASN A 1 89 ? 3.933 -1.738 20.247 1.00 90.56 89 ASN A C 1
ATOM 754 O O . ASN A 1 89 ? 4.925 -2.202 20.803 1.00 90.56 89 ASN A O 1
ATOM 758 N N . MET A 1 90 ? 4.020 -1.034 19.115 1.00 78.88 90 MET A N 1
ATOM 759 C CA . MET A 1 90 ? 5.313 -0.616 18.565 1.00 78.88 90 MET A CA 1
ATOM 760 C C . MET A 1 90 ? 5.936 0.546 19.345 1.00 78.88 90 MET A C 1
ATOM 762 O O . MET A 1 90 ? 7.152 0.573 19.494 1.00 78.88 90 MET A O 1
ATOM 766 N N . MET A 1 91 ? 5.132 1.468 19.885 1.00 59.62 91 MET A N 1
ATOM 767 C CA . MET A 1 91 ? 5.627 2.601 20.683 1.00 59.62 91 MET A CA 1
ATOM 768 C C . MET A 1 91 ? 6.040 2.229 22.117 1.00 59.62 91 MET A C 1
ATOM 770 O O . MET A 1 91 ? 6.750 2.995 22.750 1.00 59.62 91 MET A O 1
ATOM 774 N N . VAL A 1 92 ? 5.618 1.069 22.630 1.00 54.84 92 VAL A N 1
ATOM 775 C CA . VAL A 1 92 ? 5.960 0.585 23.988 1.00 54.84 92 VAL A CA 1
ATOM 776 C C . VAL A 1 92 ? 7.243 -0.266 24.002 1.00 54.84 92 VAL A C 1
ATOM 778 O O . VAL A 1 92 ? 7.742 -0.620 25.063 1.00 54.84 92 VAL A O 1
ATOM 781 N N . LYS A 1 93 ? 7.797 -0.605 22.830 1.00 47.59 93 LYS A N 1
ATOM 782 C CA . LYS A 1 93 ? 9.049 -1.372 22.696 1.00 47.59 93 LYS A CA 1
ATOM 783 C C . LYS A 1 93 ? 10.286 -0.497 22.423 1.00 47.59 93 LYS A C 1
ATOM 785 O O . LYS A 1 93 ? 11.240 -0.989 21.824 1.00 47.59 93 LYS A O 1
ATOM 790 N N . GLN A 1 94 ? 10.265 0.767 22.844 1.00 41.84 94 GLN A N 1
ATOM 791 C CA . GLN A 1 94 ? 11.454 1.624 22.938 1.00 41.84 94 GLN A CA 1
ATOM 792 C C . GLN A 1 94 ? 11.741 1.936 24.400 1.00 41.84 94 GLN A C 1
ATOM 794 O O . GLN A 1 94 ? 10.759 2.208 25.127 1.00 41.84 94 GLN A O 1
#

pLDDT: mean 93.2, std 9.86, range [41.84, 98.38]

Foldseek 3Di:
DVLLVVLVVCVVVDPVVVSVVVLVVCCVPFVVCCCVDPNRAALDHPDDPDPVSNPGCRVRSVVSVVLVVVCVVVDVVVSVVVVVVVVVVVVVVD

Secondary structure (DSSP, 8-state):
-HHHHHHHHHHHHS-HHHHHHHHHHHIIIIIHHHHTSTT---SS-S--S-GGGG-SHIIIIIHHHHHHHHHHHH-HHHHHHHHHHHHHHHHT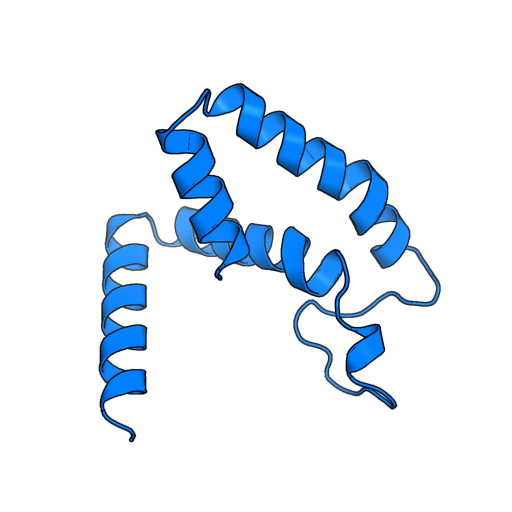--